Protein AF-A0A532CH84-F1 (afdb_monomer_lite)

Sequence (127 aa):
MTCVAPIQNKSIRFRARSFVAFTLTPEAPLGEWLQSLDHWTENSPGFFAGRPVVLDLTMLKPEVGEMRDLVSQLAERGIRIYAIEADGNVALDADLPPLLVGAKEATADALYVQPDPKAAAEAKTEE

Secondary structure (DSSP, 8-state):
---------------------EEE---SSHHHHHHHHHHHHHHSTTTTTT--EEEE-TTT---HHHHHHHHHHHHHTT--EEEEE-SS-----TTSPPB--SPPP--HHHH--PPPHHHHHHTTS--

Structure (mmCIF, N/CA/C/O backbone):
data_AF-A0A532CH84-F1
#
_entry.id   AF-A0A532CH84-F1
#
loop_
_atom_site.group_PDB
_atom_site.id
_atom_site.type_symbol
_atom_site.label_atom_id
_atom_site.label_alt_id
_atom_site.label_comp_id
_atom_site.label_asym_id
_atom_site.label_entity_id
_atom_site.label_seq_id
_atom_site.pdbx_PDB_ins_code
_atom_site.Cartn_x
_atom_site.Cartn_y
_atom_site.Cartn_z
_atom_site.occupancy
_atom_site.B_iso_or_equiv
_atom_site.auth_seq_id
_atom_site.auth_comp_id
_atom_site.auth_asym_id
_atom_site.auth_atom_id
_atom_site.pdbx_PDB_model_num
ATOM 1 N N . MET A 1 1 ? 5.296 -45.261 -41.483 1.00 45.56 1 MET A N 1
ATOM 2 C CA . MET A 1 1 ? 5.837 -43.893 -41.642 1.00 45.56 1 MET A CA 1
ATOM 3 C C . MET A 1 1 ? 5.431 -43.101 -40.411 1.00 45.56 1 MET A C 1
ATOM 5 O O . MET A 1 1 ? 4.266 -42.749 -40.301 1.00 45.56 1 MET A O 1
ATOM 9 N N . THR A 1 2 ? 6.338 -42.903 -39.456 1.00 43.62 2 THR A N 1
ATOM 10 C CA . THR A 1 2 ? 6.048 -42.147 -38.226 1.00 43.62 2 THR A CA 1
ATOM 11 C C . THR A 1 2 ? 6.685 -40.772 -38.360 1.00 43.62 2 THR A C 1
ATOM 13 O O . THR A 1 2 ? 7.906 -40.656 -38.361 1.00 43.62 2 THR A O 1
ATOM 16 N 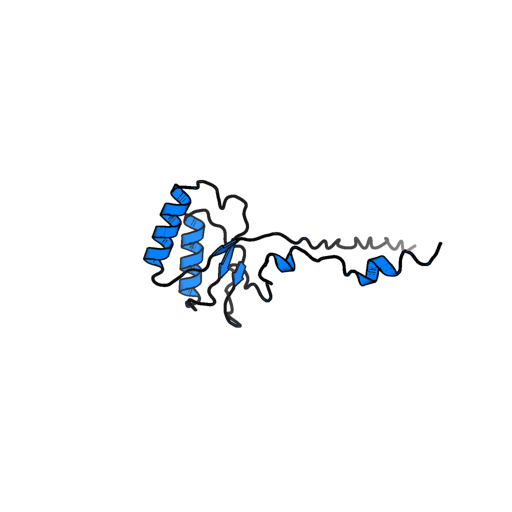N . CYS A 1 3 ? 5.859 -39.742 -38.541 1.00 50.09 3 CYS A N 1
ATOM 17 C CA . CYS A 1 3 ? 6.288 -38.348 -38.510 1.00 50.09 3 CYS A CA 1
ATOM 18 C C . CYS A 1 3 ? 6.386 -37.924 -37.040 1.00 50.09 3 CYS A C 1
ATOM 20 O O . CYS A 1 3 ? 5.367 -37.859 -36.354 1.00 50.09 3 CYS A O 1
ATOM 22 N N . VAL A 1 4 ? 7.601 -37.690 -36.542 1.00 58.31 4 VAL A N 1
ATOM 23 C CA . VAL A 1 4 ? 7.803 -37.073 -35.228 1.00 58.31 4 VAL A CA 1
ATOM 24 C C . VAL A 1 4 ? 7.751 -35.557 -35.425 1.00 58.31 4 VAL A C 1
ATOM 26 O O . VAL A 1 4 ? 8.556 -34.984 -36.158 1.00 58.31 4 VAL A O 1
ATOM 29 N N . ALA A 1 5 ? 6.748 -34.902 -34.844 1.00 66.06 5 ALA A N 1
ATOM 30 C CA . ALA A 1 5 ? 6.653 -33.448 -34.884 1.00 66.06 5 ALA A CA 1
ATOM 31 C C . ALA A 1 5 ? 7.764 -32.841 -34.004 1.00 66.06 5 ALA A C 1
ATOM 33 O O . ALA A 1 5 ? 7.996 -33.340 -32.898 1.00 66.06 5 ALA A O 1
ATOM 34 N N . PRO A 1 6 ? 8.459 -31.776 -34.444 1.00 62.81 6 PRO A N 1
ATOM 35 C CA . PRO A 1 6 ? 9.471 -31.135 -33.620 1.00 62.81 6 PRO A CA 1
ATOM 36 C C . PRO A 1 6 ? 8.802 -30.443 -32.429 1.00 62.81 6 PRO A C 1
ATOM 38 O O . PRO A 1 6 ? 8.000 -29.523 -32.590 1.00 62.81 6 PRO A O 1
ATOM 41 N N . ILE A 1 7 ? 9.159 -30.876 -31.222 1.00 66.56 7 ILE A N 1
ATOM 42 C CA . ILE A 1 7 ? 8.855 -30.188 -29.963 1.00 66.56 7 ILE A CA 1
ATOM 43 C C . ILE A 1 7 ? 9.515 -28.805 -30.006 1.00 66.56 7 ILE A C 1
ATOM 45 O O . ILE A 1 7 ? 10.718 -28.656 -29.801 1.00 66.56 7 ILE A O 1
ATOM 49 N N . GLN A 1 8 ? 8.724 -27.785 -30.332 1.00 66.44 8 GLN A N 1
ATOM 50 C CA . GLN A 1 8 ? 9.137 -26.385 -30.307 1.00 66.44 8 GLN A CA 1
ATOM 51 C C . GLN A 1 8 ? 9.348 -25.968 -28.847 1.00 66.44 8 GLN A C 1
ATOM 53 O O . GLN A 1 8 ? 8.423 -25.513 -28.175 1.00 66.44 8 GLN A O 1
ATOM 58 N N . ASN A 1 9 ? 10.568 -26.150 -28.343 1.00 63.94 9 ASN A N 1
ATOM 59 C CA . ASN A 1 9 ? 10.954 -25.711 -27.009 1.00 63.94 9 ASN A CA 1
ATOM 60 C C . ASN A 1 9 ? 11.083 -24.177 -27.008 1.00 63.94 9 ASN A C 1
ATOM 62 O O . ASN A 1 9 ? 12.154 -23.624 -27.259 1.00 63.94 9 ASN A O 1
ATOM 66 N N . LYS A 1 10 ? 9.963 -23.468 -26.820 1.00 72.06 10 LYS A N 1
ATOM 67 C CA . LYS A 1 10 ? 9.974 -22.015 -26.614 1.00 72.06 10 LYS A CA 1
ATOM 68 C C . LYS A 1 10 ? 10.673 -21.741 -25.284 1.00 72.06 10 LYS A C 1
ATOM 70 O O . LYS A 1 10 ? 10.076 -21.906 -24.225 1.00 72.06 10 LYS A O 1
ATOM 75 N N . SER A 1 11 ? 11.933 -21.320 -25.348 1.00 76.69 11 SER A N 1
ATOM 76 C CA . SER A 1 11 ? 12.677 -20.878 -24.174 1.00 76.69 11 SER A CA 1
ATOM 77 C C . SER A 1 11 ? 11.961 -19.695 -23.514 1.00 76.69 11 SER A C 1
ATOM 79 O O . SER A 1 11 ? 11.662 -18.680 -24.151 1.00 76.69 11 SER A O 1
ATOM 81 N N . ILE A 1 12 ? 11.648 -19.838 -22.226 1.00 81.94 12 ILE A N 1
ATOM 82 C CA . ILE A 1 12 ? 11.056 -18.768 -21.421 1.00 81.94 12 ILE A CA 1
ATOM 83 C C . ILE A 1 12 ? 12.126 -17.689 -21.240 1.00 81.94 12 ILE A C 1
ATOM 85 O O . ILE A 1 12 ? 13.220 -17.957 -20.744 1.00 81.94 12 ILE A O 1
ATOM 89 N N . ARG A 1 13 ? 11.829 -16.459 -21.668 1.00 83.69 13 ARG A N 1
ATOM 90 C CA . ARG A 1 13 ? 12.736 -15.323 -21.477 1.00 83.69 13 ARG A CA 1
ATOM 91 C C . ARG A 1 13 ? 12.509 -14.725 -20.097 1.00 83.69 13 ARG A C 1
ATOM 93 O O . ARG A 1 13 ? 11.525 -14.024 -19.887 1.00 83.69 13 ARG A O 1
ATOM 100 N N . PHE A 1 14 ? 13.452 -14.945 -19.195 1.00 82.38 14 PHE A N 1
ATOM 101 C CA . PHE A 1 14 ? 13.509 -14.235 -17.925 1.00 82.38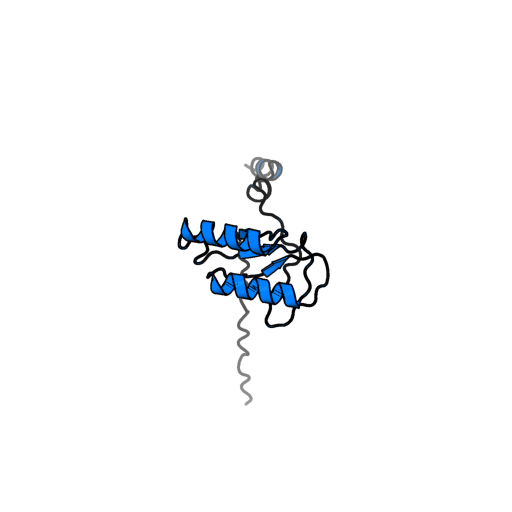 14 PHE A CA 1
ATOM 102 C C . PHE A 1 14 ? 14.273 -12.923 -18.112 1.00 82.38 14 PHE A C 1
ATOM 104 O O . PHE A 1 14 ? 15.381 -12.913 -18.647 1.00 82.38 14 PHE A O 1
ATOM 111 N N . ARG A 1 15 ? 13.676 -11.802 -17.702 1.00 84.62 15 ARG A N 1
ATOM 112 C CA . ARG A 1 15 ? 14.361 -10.507 -17.623 1.00 84.62 15 ARG A CA 1
ATOM 113 C C . ARG A 1 15 ? 14.171 -9.928 -16.234 1.00 84.62 15 ARG A C 1
ATOM 115 O O . ARG A 1 15 ? 13.053 -9.584 -15.865 1.00 84.62 15 ARG A O 1
ATOM 122 N N . ALA A 1 16 ? 15.265 -9.801 -15.497 1.00 80.88 16 ALA A N 1
ATOM 123 C CA . ALA A 1 16 ? 15.2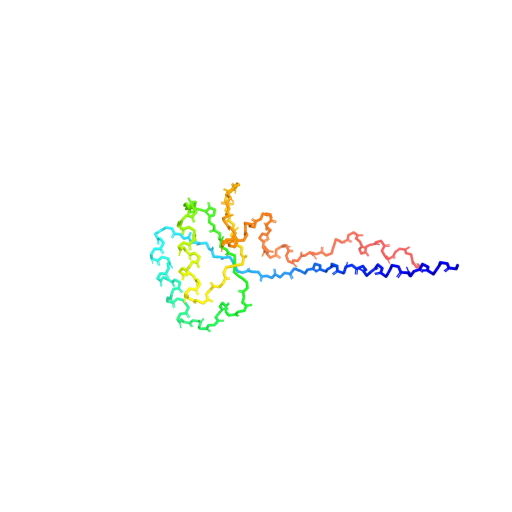76 -9.050 -14.253 1.00 80.88 16 ALA A CA 1
ATOM 124 C C . ALA A 1 16 ? 15.233 -7.544 -14.555 1.00 80.88 16 ALA A C 1
ATOM 126 O O . ALA A 1 16 ? 15.811 -7.082 -15.544 1.00 80.88 16 ALA A O 1
ATOM 127 N N . ARG A 1 17 ? 14.543 -6.776 -13.709 1.00 81.75 17 ARG A N 1
ATOM 128 C CA . ARG A 1 17 ? 14.582 -5.309 -13.706 1.00 81.75 17 ARG A CA 1
ATOM 129 C C . ARG A 1 17 ? 14.640 -4.834 -12.261 1.00 81.75 17 ARG A C 1
ATOM 131 O O . ARG A 1 17 ? 13.873 -5.326 -11.441 1.00 81.75 17 ARG A O 1
ATOM 138 N N . SER A 1 18 ? 15.508 -3.870 -11.986 1.00 81.12 18 SER A N 1
ATOM 139 C CA . SER A 1 18 ? 15.529 -3.158 -10.709 1.00 81.12 18 SER A CA 1
ATOM 140 C C . SER A 1 18 ? 14.621 -1.933 -10.801 1.00 81.12 18 SER A C 1
ATOM 142 O O . SER A 1 18 ? 14.577 -1.271 -11.840 1.00 81.12 18 SER A O 1
ATOM 144 N N . PHE A 1 19 ? 13.895 -1.633 -9.731 1.00 81.88 19 PHE A N 1
ATOM 145 C CA . PHE A 1 19 ? 13.073 -0.432 -9.605 1.00 81.88 19 PHE A CA 1
ATOM 146 C C . PHE A 1 19 ? 13.234 0.149 -8.200 1.00 81.88 19 PHE A C 1
ATOM 148 O O . PHE A 1 19 ? 13.639 -0.555 -7.279 1.00 81.88 19 PHE A O 1
ATOM 155 N N . VAL A 1 20 ? 12.933 1.436 -8.051 1.00 83.56 20 VAL A N 1
ATOM 156 C CA . VAL A 1 20 ? 12.955 2.120 -6.755 1.00 83.56 20 VAL A CA 1
ATOM 157 C C . VAL A 1 20 ? 11.562 2.037 -6.141 1.00 83.56 20 VAL A C 1
ATOM 159 O O . VAL A 1 20 ? 10.579 2.367 -6.809 1.00 83.56 20 VAL A O 1
ATOM 162 N N . ALA A 1 21 ? 11.491 1.601 -4.888 1.00 86.06 21 ALA A N 1
ATOM 163 C CA . ALA A 1 21 ? 10.275 1.574 -4.088 1.00 86.06 21 ALA A CA 1
ATOM 164 C C . ALA A 1 21 ? 10.390 2.542 -2.909 1.00 86.06 21 ALA A C 1
ATOM 166 O O . ALA A 1 21 ? 11.493 2.875 -2.478 1.00 86.06 21 ALA A O 1
ATOM 167 N N . PHE A 1 22 ? 9.245 3.001 -2.416 1.00 88.62 22 PHE A N 1
ATOM 168 C CA . PHE A 1 22 ? 9.164 3.771 -1.178 1.00 88.62 22 PHE A CA 1
ATOM 169 C C . PHE A 1 22 ? 8.948 2.816 -0.018 1.00 88.62 22 PHE A C 1
ATOM 171 O O . PHE A 1 22 ? 8.109 1.931 -0.135 1.00 88.62 22 PHE A O 1
ATOM 178 N N . THR A 1 23 ? 9.645 3.019 1.091 1.00 90.19 23 THR A N 1
ATOM 179 C CA . THR A 1 23 ? 9.415 2.249 2.314 1.00 90.19 23 THR A CA 1
ATOM 180 C C . THR A 1 23 ? 8.605 3.094 3.291 1.00 90.19 23 THR A C 1
ATOM 182 O O . THR A 1 23 ? 8.957 4.244 3.556 1.00 90.19 23 THR A O 1
ATOM 185 N N . LEU A 1 24 ? 7.496 2.549 3.786 1.00 90.56 24 LEU A N 1
ATOM 186 C CA . LEU A 1 24 ? 6.728 3.114 4.890 1.00 90.56 24 LEU A CA 1
ATOM 187 C C . LEU A 1 24 ? 7.099 2.372 6.167 1.00 90.56 24 LEU A C 1
ATOM 189 O O . LEU A 1 24 ? 6.888 1.165 6.248 1.00 90.56 24 LEU A O 1
ATOM 193 N N . THR A 1 25 ? 7.586 3.109 7.158 1.00 91.12 25 THR A N 1
ATOM 194 C CA . THR A 1 25 ? 7.898 2.589 8.491 1.00 91.12 25 THR A CA 1
ATOM 195 C C . THR A 1 25 ? 6.842 3.110 9.469 1.00 91.12 25 THR A C 1
ATOM 197 O O . THR A 1 25 ? 6.948 4.250 9.925 1.00 91.12 25 THR A O 1
ATOM 200 N N . PRO A 1 26 ? 5.758 2.357 9.725 1.00 89.25 26 PRO A N 1
ATOM 201 C CA . PRO A 1 26 ? 4.782 2.694 10.751 1.00 89.25 26 PRO A CA 1
ATOM 202 C C . PRO A 1 26 ? 5.397 2.715 12.149 1.00 89.25 26 PRO A C 1
ATOM 204 O O . PRO A 1 26 ? 6.131 1.809 12.543 1.00 89.25 26 PRO A O 1
ATOM 207 N N . GLU A 1 27 ? 5.013 3.724 12.926 1.00 88.31 27 GLU A N 1
ATOM 208 C CA . GLU A 1 27 ? 5.435 3.899 14.313 1.00 88.31 27 GLU A CA 1
ATOM 209 C C . GLU A 1 27 ? 4.231 3.840 15.260 1.00 88.31 27 GLU A C 1
ATOM 211 O O . GLU A 1 27 ? 3.104 4.200 14.906 1.00 88.31 27 GLU A O 1
ATOM 216 N N . ALA A 1 28 ? 4.466 3.378 16.489 1.00 84.94 28 ALA A N 1
ATOM 217 C CA . ALA A 1 28 ? 3.461 3.446 17.541 1.00 84.94 28 ALA A CA 1
ATOM 218 C C . ALA A 1 28 ? 3.400 4.875 18.119 1.00 84.94 28 ALA A C 1
ATOM 220 O O . ALA A 1 28 ? 4.452 5.445 18.412 1.00 84.94 28 ALA A O 1
ATOM 221 N N . PRO A 1 29 ? 2.203 5.434 18.379 1.00 89.88 29 PRO A N 1
ATOM 222 C CA . PRO A 1 29 ? 0.877 4.842 18.185 1.00 89.88 29 PRO A CA 1
ATOM 223 C C . PRO A 1 29 ? 0.375 4.925 16.728 1.00 89.88 29 PRO A C 1
ATOM 225 O O . PRO A 1 29 ? 0.297 6.006 16.146 1.00 89.88 29 PRO A O 1
ATOM 228 N N . LEU A 1 30 ? -0.073 3.786 16.177 1.00 86.75 30 LEU A N 1
ATOM 229 C CA . LEU A 1 30 ? -0.500 3.658 14.773 1.00 86.75 30 LEU A CA 1
ATOM 230 C C . LEU A 1 30 ? -1.604 4.641 14.358 1.00 86.75 30 LEU A C 1
ATOM 232 O O . LEU A 1 30 ? -1.616 5.093 13.219 1.00 86.75 30 LEU A O 1
ATOM 236 N N . GLY A 1 31 ? -2.531 4.975 15.261 1.00 88.19 31 GLY A N 1
ATOM 237 C CA . GLY A 1 31 ? -3.629 5.898 14.957 1.00 88.19 31 GLY A CA 1
ATOM 238 C C . GLY A 1 31 ? -3.146 7.309 14.607 1.00 88.19 31 GLY A C 1
ATOM 239 O O . GLY A 1 31 ? -3.587 7.879 13.611 1.00 88.19 31 GLY A O 1
ATOM 240 N N . GLU A 1 32 ? -2.195 7.841 15.377 1.00 91.38 32 GLU A N 1
ATOM 241 C CA . GLU A 1 32 ? -1.594 9.162 15.132 1.00 91.38 32 GLU A CA 1
ATOM 242 C C . GLU A 1 32 ? -0.735 9.149 13.861 1.00 91.38 32 GLU A C 1
ATOM 244 O O . GLU A 1 32 ? -0.743 10.096 13.068 1.00 91.38 32 GLU A O 1
ATOM 249 N N . TRP A 1 33 ? -0.020 8.042 13.635 1.00 92.25 33 TRP A N 1
ATOM 250 C CA . TRP A 1 33 ? 0.786 7.854 12.434 1.00 92.25 33 TRP A CA 1
ATOM 251 C C . TRP A 1 33 ? -0.084 7.818 11.170 1.00 92.25 33 TRP A C 1
ATOM 253 O O . TRP A 1 33 ? 0.194 8.538 10.210 1.00 92.25 33 TRP A O 1
ATOM 263 N N . LEU A 1 34 ? -1.183 7.055 11.186 1.00 89.94 34 LEU A N 1
ATOM 264 C CA . LEU A 1 34 ? -2.140 7.002 10.078 1.00 89.94 34 LEU A CA 1
ATOM 265 C C . LEU A 1 34 ? -2.775 8.371 9.825 1.00 89.94 34 LEU A C 1
ATOM 267 O O . LEU A 1 34 ? -2.859 8.794 8.677 1.00 89.94 34 LEU A O 1
ATOM 271 N N . GLN A 1 35 ? -3.147 9.102 10.878 1.00 91.31 35 GLN A N 1
ATOM 272 C CA . GLN A 1 35 ? -3.697 10.448 10.729 1.00 91.31 35 GLN A CA 1
ATOM 273 C C . GLN A 1 35 ? -2.688 11.420 10.098 1.00 91.31 35 GLN A C 1
ATOM 275 O O . GLN A 1 35 ? -3.059 12.238 9.255 1.00 91.31 35 GLN A O 1
ATOM 280 N N . SER A 1 36 ? -1.409 11.325 10.465 1.00 90.38 36 SER A N 1
ATOM 281 C CA . SER A 1 36 ? -0.343 12.110 9.832 1.00 90.38 36 SER A CA 1
ATOM 282 C C . SER A 1 36 ? -0.172 11.745 8.353 1.00 90.38 36 SER A C 1
ATOM 284 O O . SER A 1 36 ? -0.007 12.630 7.510 1.00 90.38 36 SER A O 1
ATOM 286 N N . LEU A 1 37 ? -0.266 10.453 8.020 1.00 89.19 37 LEU A N 1
ATOM 287 C CA . LEU A 1 37 ? -0.220 9.957 6.643 1.00 89.19 37 LEU A CA 1
ATOM 288 C C . LEU A 1 37 ? -1.409 10.462 5.809 1.00 89.19 37 LEU A C 1
ATOM 290 O O . LEU A 1 37 ? -1.229 10.825 4.643 1.00 89.19 37 LEU A O 1
ATOM 294 N N . ASP A 1 38 ? -2.602 10.527 6.402 1.00 88.56 38 ASP A N 1
ATOM 295 C CA . ASP A 1 38 ? -3.810 11.069 5.774 1.00 88.56 38 ASP A CA 1
ATOM 296 C C . ASP A 1 38 ? -3.629 12.554 5.426 1.00 88.56 38 ASP A C 1
ATOM 298 O O . ASP A 1 38 ? -3.732 12.924 4.255 1.00 88.56 38 ASP A O 1
ATOM 302 N N . HIS A 1 39 ? -3.221 13.383 6.394 1.00 89.94 39 HIS A N 1
ATOM 303 C CA . HIS A 1 39 ? -2.926 14.803 6.155 1.00 89.94 39 HIS A CA 1
ATOM 304 C C . HIS A 1 39 ? -1.859 14.996 5.072 1.00 89.94 39 HIS A C 1
ATOM 306 O O . HIS A 1 39 ? -1.921 15.919 4.258 1.00 89.94 39 HIS A O 1
ATOM 312 N N . TRP A 1 40 ? -0.842 14.138 5.045 1.00 88.31 40 TRP A N 1
ATOM 313 C CA . TRP A 1 40 ? 0.196 14.212 4.027 1.00 88.31 40 TRP A CA 1
ATOM 314 C C . TRP A 1 40 ? -0.339 13.882 2.628 1.00 88.31 40 TRP A C 1
ATOM 316 O O . TRP A 1 40 ? -0.028 14.576 1.656 1.00 88.31 40 TRP A O 1
ATOM 326 N N . THR A 1 41 ? -1.192 12.863 2.533 1.00 85.38 41 THR A N 1
ATOM 327 C CA . THR A 1 41 ? -1.819 12.431 1.278 1.00 85.38 41 THR A CA 1
ATOM 328 C C . THR A 1 41 ? -2.787 13.488 0.741 1.00 85.38 41 THR A C 1
ATOM 330 O O . THR A 1 41 ? -2.815 13.725 -0.467 1.00 85.38 41 THR A O 1
ATOM 333 N N . GLU A 1 42 ? -3.512 14.187 1.618 1.00 86.25 42 GLU A N 1
ATOM 334 C CA . GLU A 1 42 ? -4.360 15.334 1.260 1.00 86.25 42 GLU A CA 1
ATOM 335 C C . GLU A 1 42 ? -3.557 16.482 0.634 1.00 86.25 42 GLU A C 1
ATOM 337 O O . GLU A 1 42 ? -3.989 17.091 -0.346 1.00 86.25 42 GLU A O 1
ATOM 342 N N . ASN A 1 43 ? -2.361 16.751 1.163 1.00 86.00 43 ASN A N 1
ATOM 343 C CA . ASN A 1 43 ? -1.479 17.799 0.650 1.00 86.00 43 ASN A CA 1
ATOM 344 C C . ASN A 1 43 ? -0.782 17.413 -0.666 1.00 86.00 43 ASN A C 1
ATOM 346 O O . ASN A 1 43 ? -0.352 18.289 -1.416 1.00 86.00 43 ASN A O 1
ATOM 350 N N . SER A 1 44 ? -0.641 16.115 -0.947 1.00 83.88 44 SER A N 1
ATOM 351 C CA . SER A 1 44 ? 0.061 15.586 -2.124 1.00 83.88 44 SER A CA 1
ATOM 352 C C . SER A 1 44 ? -0.778 14.535 -2.858 1.00 83.88 44 SER A C 1
ATOM 354 O O . SER A 1 44 ? -0.410 13.352 -2.899 1.00 83.88 44 SER A O 1
ATOM 356 N N . PRO A 1 45 ? -1.899 14.946 -3.482 1.00 79.62 45 PRO A N 1
ATOM 357 C CA . PRO A 1 45 ? -2.784 14.020 -4.169 1.00 79.62 45 PRO A CA 1
ATOM 358 C C . PRO A 1 45 ? -2.031 13.286 -5.282 1.00 79.62 45 PRO A C 1
ATOM 360 O O . PRO A 1 45 ? -1.410 13.888 -6.159 1.00 79.62 45 PRO A O 1
ATOM 363 N N . GLY A 1 46 ? -2.089 11.955 -5.244 1.00 81.31 46 GLY A N 1
ATOM 364 C CA . GLY A 1 46 ? -1.479 11.101 -6.259 1.00 81.31 46 GLY A CA 1
ATOM 365 C C . GLY A 1 46 ? 0.015 10.832 -6.080 1.00 81.31 46 GLY A C 1
ATOM 366 O O . GLY A 1 46 ? 0.604 10.223 -6.971 1.00 81.31 46 GLY A O 1
ATOM 367 N N . PHE A 1 47 ? 0.638 11.201 -4.953 1.00 84.00 47 PHE A N 1
ATOM 368 C CA . PHE A 1 47 ? 2.045 10.857 -4.716 1.00 84.00 47 PHE A CA 1
ATOM 369 C C . PHE A 1 47 ? 2.302 9.353 -4.869 1.00 84.00 47 PHE A C 1
ATOM 371 O O . PHE A 1 47 ? 3.199 8.953 -5.608 1.00 84.00 47 PHE A O 1
ATOM 378 N N . PHE A 1 48 ? 1.480 8.519 -4.227 1.00 83.62 48 PHE A N 1
ATOM 379 C CA . PHE A 1 48 ? 1.597 7.059 -4.271 1.00 83.62 48 PHE A CA 1
ATOM 380 C C . PHE A 1 48 ? 1.008 6.428 -5.542 1.00 83.62 48 PHE A C 1
ATOM 382 O O . PHE A 1 48 ? 1.123 5.218 -5.746 1.00 83.62 48 PHE A O 1
ATOM 389 N N . ALA A 1 49 ? 0.396 7.218 -6.430 1.00 83.00 49 ALA A N 1
ATOM 390 C CA . ALA A 1 49 ? -0.224 6.688 -7.636 1.00 83.00 49 ALA A CA 1
ATOM 391 C C . ALA A 1 49 ? 0.845 6.100 -8.572 1.00 83.00 49 ALA A C 1
ATOM 393 O O . ALA A 1 49 ? 1.709 6.802 -9.095 1.00 83.00 49 ALA A O 1
ATOM 394 N N . GLY A 1 50 ? 0.789 4.781 -8.777 1.00 80.56 50 GLY A N 1
ATOM 395 C CA . GLY A 1 50 ? 1.725 4.060 -9.644 1.00 80.56 50 GLY A CA 1
ATOM 396 C C . GLY A 1 50 ? 3.127 3.868 -9.059 1.00 80.56 50 GLY A C 1
ATOM 397 O O . GLY A 1 50 ? 4.010 3.395 -9.774 1.00 80.56 50 GLY A O 1
ATOM 398 N N . ARG A 1 51 ? 3.345 4.203 -7.780 1.00 86.25 51 ARG A N 1
ATOM 399 C CA . ARG A 1 51 ? 4.622 3.981 -7.095 1.00 86.25 51 ARG A CA 1
ATOM 400 C C . ARG A 1 51 ? 4.555 2.708 -6.252 1.00 86.25 51 ARG A C 1
ATOM 402 O O . ARG A 1 51 ? 3.594 2.544 -5.504 1.00 86.25 51 ARG A O 1
ATOM 409 N N . PRO A 1 52 ? 5.540 1.802 -6.355 1.00 87.06 52 PRO A N 1
ATOM 410 C CA . PRO A 1 52 ? 5.589 0.645 -5.480 1.00 87.06 52 PRO A CA 1
ATOM 411 C C . PRO A 1 52 ? 5.976 1.084 -4.068 1.00 87.06 52 PRO A C 1
ATOM 413 O O . PRO A 1 52 ? 6.937 1.838 -3.886 1.00 87.06 52 PRO A O 1
ATOM 416 N N . VAL A 1 53 ? 5.213 0.608 -3.087 1.00 90.75 53 VAL A N 1
ATOM 417 C CA . VAL A 1 53 ? 5.434 0.875 -1.666 1.00 90.75 53 VAL A CA 1
ATOM 418 C C . VAL A 1 53 ? 5.709 -0.441 -0.946 1.00 90.75 53 VAL A C 1
ATOM 420 O O . VAL A 1 53 ? 5.003 -1.428 -1.159 1.00 90.75 53 VAL A O 1
ATOM 423 N N . VAL A 1 54 ? 6.745 -0.452 -0.122 1.00 91.25 54 VAL A N 1
ATOM 424 C CA . VAL A 1 54 ? 7.127 -1.531 0.786 1.00 91.25 54 VAL A CA 1
ATOM 425 C C . VAL A 1 54 ? 6.766 -1.095 2.201 1.00 91.25 54 VAL A C 1
ATOM 427 O O . VAL A 1 54 ? 6.915 0.075 2.547 1.00 91.25 54 VAL A O 1
ATOM 430 N N . LEU A 1 55 ? 6.239 -2.013 3.000 1.00 91.00 55 LEU A N 1
ATOM 431 C CA . LEU A 1 55 ? 5.848 -1.748 4.380 1.00 91.00 55 LEU A CA 1
ATOM 432 C C . LEU A 1 55 ? 6.867 -2.379 5.329 1.00 91.00 55 LEU A C 1
ATOM 434 O O . LEU A 1 55 ? 6.951 -3.600 5.380 1.00 91.00 55 LEU A O 1
ATOM 438 N N . ASP A 1 56 ? 7.608 -1.565 6.075 1.00 90.19 56 ASP A N 1
ATOM 439 C CA . ASP A 1 56 ? 8.605 -2.020 7.045 1.00 90.19 56 ASP A CA 1
ATOM 440 C C . ASP A 1 56 ? 8.010 -2.130 8.454 1.00 90.19 56 ASP A C 1
ATOM 442 O O . ASP A 1 56 ? 7.680 -1.142 9.101 1.00 90.19 56 ASP A O 1
ATOM 446 N N . LEU A 1 57 ? 7.868 -3.360 8.937 1.00 87.56 57 LEU A N 1
ATOM 447 C CA . LEU A 1 57 ? 7.292 -3.708 10.239 1.00 87.56 57 LEU A CA 1
ATOM 448 C C . LEU A 1 57 ? 8.343 -4.195 11.241 1.00 87.56 57 LEU A C 1
ATOM 450 O O . LEU A 1 57 ? 7.997 -4.664 12.328 1.00 87.56 57 LEU A O 1
ATOM 454 N N . THR A 1 58 ? 9.623 -4.064 10.896 1.00 84.69 58 THR A N 1
ATOM 455 C CA . THR A 1 58 ? 10.772 -4.489 11.704 1.00 84.69 58 THR A CA 1
ATOM 456 C C . THR A 1 58 ? 10.760 -3.848 13.099 1.00 84.69 58 THR A C 1
ATOM 458 O O . THR A 1 58 ? 11.044 -4.512 14.096 1.00 84.69 58 THR A O 1
ATOM 461 N N . MET A 1 59 ? 10.354 -2.576 13.206 1.00 82.44 59 MET A N 1
ATOM 462 C CA . MET A 1 59 ? 10.302 -1.856 14.486 1.00 82.44 59 MET A CA 1
ATOM 463 C C . MET A 1 59 ? 9.064 -2.193 15.333 1.00 82.44 59 MET A C 1
ATOM 465 O O . MET A 1 59 ? 9.171 -2.312 16.553 1.00 82.44 59 MET A O 1
ATOM 469 N N . LEU A 1 60 ? 7.896 -2.341 14.702 1.00 81.69 60 LEU A N 1
ATOM 470 C CA . LEU A 1 60 ? 6.609 -2.450 15.396 1.00 81.69 60 LEU A CA 1
ATOM 471 C C . LEU A 1 60 ? 6.276 -3.895 15.817 1.00 81.69 60 LEU A C 1
ATOM 473 O O . LEU A 1 60 ? 5.604 -4.092 16.824 1.00 81.69 60 LEU A O 1
ATOM 477 N N . LYS A 1 61 ? 6.749 -4.898 15.062 1.00 82.88 61 LYS A N 1
ATOM 478 C CA . LYS A 1 61 ? 6.485 -6.338 15.285 1.00 82.88 61 LYS A CA 1
ATOM 479 C C . LYS A 1 61 ? 5.014 -6.668 15.625 1.00 82.88 61 LYS A C 1
ATOM 481 O O . LYS A 1 61 ? 4.769 -7.355 16.617 1.00 82.88 61 LYS A O 1
ATOM 486 N N . PRO A 1 62 ? 4.044 -6.185 14.825 1.00 82.38 62 PRO A N 1
ATOM 487 C CA . PRO A 1 62 ? 2.628 -6.474 15.036 1.00 82.38 62 PRO A CA 1
ATOM 488 C C . PRO A 1 62 ? 2.317 -7.957 14.786 1.00 82.38 62 PRO A C 1
ATOM 490 O O . PRO A 1 62 ? 3.088 -8.658 14.127 1.00 82.38 62 PRO A O 1
ATOM 493 N N . GLU A 1 63 ? 1.171 -8.442 15.260 1.00 84.75 63 GLU A N 1
ATOM 494 C CA . GLU A 1 63 ? 0.691 -9.779 14.886 1.00 84.75 63 GLU A CA 1
ATOM 495 C C . GLU A 1 63 ? 0.114 -9.796 13.459 1.00 84.75 63 GLU A C 1
ATOM 497 O O . GLU A 1 63 ? -0.295 -8.770 12.920 1.00 84.75 63 GLU A O 1
ATOM 502 N N . VAL A 1 64 ? 0.018 -10.977 12.834 1.00 82.38 64 VAL A N 1
ATOM 503 C CA . VAL A 1 64 ? -0.462 -11.134 11.440 1.00 82.38 64 VAL A CA 1
ATOM 504 C C . VAL A 1 64 ? -1.837 -10.484 11.208 1.00 82.38 64 VAL A C 1
ATOM 506 O O . VAL A 1 64 ? -2.080 -9.904 10.149 1.00 82.38 64 VAL A O 1
ATOM 509 N N . GLY A 1 65 ? -2.727 -10.528 12.208 1.00 84.56 65 GLY A N 1
ATOM 510 C CA . GLY A 1 65 ? -4.026 -9.852 12.148 1.00 84.56 65 GLY A CA 1
ATOM 511 C C . GLY A 1 65 ? -3.886 -8.335 12.013 1.00 84.56 65 GLY A C 1
ATOM 512 O O . GLY A 1 65 ? -4.450 -7.747 11.096 1.00 84.56 65 GLY A O 1
ATOM 513 N N . GLU A 1 66 ? -3.061 -7.720 12.858 1.00 85.81 66 GLU A N 1
ATOM 514 C CA . GLU A 1 66 ? -2.782 -6.282 12.822 1.00 85.81 66 GLU A CA 1
ATOM 515 C C . GLU A 1 66 ? -2.080 -5.864 11.523 1.00 85.81 66 GLU A C 1
ATOM 517 O O . GLU A 1 66 ? -2.381 -4.805 10.976 1.00 85.81 66 GLU A O 1
ATOM 522 N N . MET A 1 67 ? -1.194 -6.710 10.977 1.00 86.94 67 MET A N 1
ATOM 523 C CA . MET A 1 67 ? -0.577 -6.475 9.664 1.00 86.94 67 MET A CA 1
ATOM 524 C C . MET A 1 67 ? -1.629 -6.380 8.560 1.00 86.94 67 MET A C 1
ATOM 526 O O . MET A 1 67 ? -1.595 -5.463 7.740 1.00 86.94 67 MET A O 1
ATOM 530 N N . ARG A 1 68 ? -2.582 -7.317 8.539 1.00 87.69 68 ARG A N 1
ATOM 531 C CA . ARG A 1 68 ? -3.669 -7.342 7.555 1.00 87.69 68 ARG A CA 1
ATOM 532 C C . ARG A 1 68 ? -4.574 -6.124 7.689 1.00 87.69 68 ARG A C 1
ATOM 534 O O . ARG A 1 68 ? -4.926 -5.515 6.677 1.00 87.69 68 ARG A O 1
ATOM 541 N N . ASP A 1 69 ? -4.933 -5.756 8.913 1.00 89.25 69 ASP A N 1
ATOM 542 C CA . ASP A 1 69 ? -5.715 -4.552 9.183 1.00 89.25 69 ASP A CA 1
ATOM 543 C C . ASP A 1 69 ? -4.965 -3.285 8.737 1.00 89.25 69 ASP A C 1
ATOM 545 O O . ASP A 1 69 ? -5.564 -2.391 8.139 1.00 89.25 69 ASP A O 1
ATOM 549 N N . LEU A 1 70 ? -3.645 -3.212 8.933 1.00 89.00 70 LEU A N 1
ATOM 550 C CA . LEU A 1 70 ? -2.830 -2.088 8.467 1.00 89.00 70 LEU A CA 1
ATOM 551 C C . LEU A 1 70 ? -2.755 -2.020 6.935 1.00 89.00 70 LEU A C 1
ATOM 553 O O . LEU A 1 70 ? -2.960 -0.958 6.352 1.00 89.00 70 LEU A O 1
ATOM 557 N N . VAL A 1 71 ? -2.513 -3.150 6.264 1.00 89.81 71 VAL A N 1
ATOM 558 C CA . VAL A 1 71 ? -2.501 -3.227 4.793 1.00 89.81 71 VAL A CA 1
ATOM 559 C C . VAL A 1 71 ? -3.857 -2.823 4.214 1.00 89.81 71 VAL A C 1
ATOM 561 O O . VAL A 1 71 ? -3.904 -2.087 3.228 1.00 89.81 71 VAL A O 1
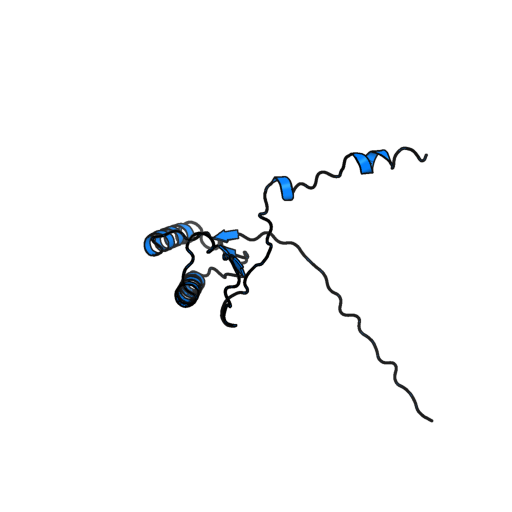ATOM 564 N N . SER A 1 72 ? -4.954 -3.248 4.844 1.00 90.25 72 SER A N 1
ATOM 565 C CA . SER A 1 72 ? -6.314 -2.895 4.422 1.00 90.25 72 SER A CA 1
ATOM 566 C C . SER A 1 72 ? -6.563 -1.390 4.550 1.00 90.25 72 SER A C 1
ATOM 568 O O . SER A 1 72 ? -6.983 -0.752 3.587 1.00 90.25 72 SER A O 1
ATOM 570 N N . GLN A 1 73 ? -6.193 -0.798 5.689 1.00 90.88 73 GLN A N 1
ATOM 571 C CA . GLN A 1 73 ? -6.295 0.645 5.923 1.00 90.88 73 GLN A CA 1
ATOM 572 C C . GLN A 1 73 ? -5.464 1.467 4.924 1.00 90.88 73 GLN A C 1
ATOM 574 O O . GLN A 1 73 ? -5.898 2.533 4.479 1.00 90.88 73 GLN A O 1
ATOM 579 N N . LEU A 1 74 ? -4.275 0.992 4.545 1.00 89.81 74 LEU A N 1
ATOM 580 C CA . LEU A 1 74 ? -3.440 1.639 3.527 1.00 89.81 74 LEU A CA 1
ATOM 581 C C . LEU A 1 74 ? -4.062 1.517 2.126 1.00 89.81 74 LEU A C 1
ATOM 583 O O . LEU A 1 74 ? -4.063 2.486 1.362 1.00 89.81 74 LEU A O 1
ATOM 587 N N . ALA A 1 75 ? -4.658 0.367 1.803 1.00 88.44 75 ALA A N 1
ATOM 588 C CA . ALA A 1 75 ? -5.336 0.149 0.529 1.00 88.44 75 ALA A CA 1
ATOM 589 C C . ALA A 1 75 ? -6.560 1.066 0.346 1.00 88.44 75 ALA A C 1
ATOM 591 O O . ALA A 1 75 ? -6.751 1.604 -0.747 1.00 88.44 75 ALA A O 1
ATOM 592 N N . GLU A 1 76 ? -7.343 1.303 1.404 1.00 88.56 76 GLU A N 1
ATOM 593 C CA . GLU A 1 76 ? -8.475 2.248 1.398 1.00 88.56 76 GLU A CA 1
ATOM 594 C C . GLU A 1 76 ? -8.040 3.687 1.083 1.00 88.56 76 GLU A C 1
ATOM 596 O O . GLU A 1 76 ? -8.774 4.439 0.444 1.00 88.56 76 GLU A O 1
ATOM 601 N N . ARG A 1 77 ? -6.806 4.048 1.451 1.00 86.81 77 ARG A N 1
ATOM 602 C CA . ARG A 1 77 ? -6.177 5.350 1.164 1.00 86.81 77 ARG A CA 1
ATOM 603 C C . ARG A 1 77 ? -5.543 5.421 -0.229 1.00 86.81 77 ARG A C 1
ATOM 605 O O . ARG A 1 77 ? -4.904 6.409 -0.583 1.00 86.81 77 ARG A O 1
ATOM 612 N N . GLY A 1 78 ? -5.695 4.370 -1.036 1.00 85.50 78 GLY A N 1
ATOM 613 C CA . GLY A 1 78 ? -5.108 4.270 -2.372 1.00 85.50 78 GLY A CA 1
ATOM 614 C C . GLY A 1 78 ? -3.615 3.925 -2.380 1.00 85.50 78 GLY A C 1
ATOM 615 O O . GLY A 1 78 ? -2.978 4.019 -3.433 1.00 85.50 78 GLY A O 1
ATOM 616 N N . ILE A 1 79 ? -3.051 3.502 -1.245 1.00 88.94 79 ILE A N 1
ATOM 617 C CA . ILE A 1 79 ? -1.648 3.101 -1.113 1.00 88.94 79 ILE A CA 1
ATOM 618 C C . ILE A 1 79 ? -1.563 1.583 -1.282 1.00 88.94 79 ILE A C 1
ATOM 620 O O . ILE A 1 79 ? -2.043 0.816 -0.452 1.00 88.94 79 ILE A O 1
ATOM 624 N N . ARG A 1 80 ? -0.950 1.125 -2.378 1.00 88.12 80 ARG A N 1
ATOM 625 C CA . ARG A 1 80 ? -0.772 -0.310 -2.643 1.00 88.12 80 ARG A CA 1
ATOM 626 C C . ARG A 1 80 ? 0.574 -0.797 -2.131 1.00 88.12 80 ARG A C 1
ATOM 628 O O . ARG A 1 80 ? 1.615 -0.418 -2.668 1.00 88.12 80 ARG A O 1
ATOM 635 N N . ILE A 1 81 ? 0.524 -1.689 -1.150 1.00 90.44 81 ILE A N 1
ATOM 636 C CA . ILE A 1 81 ? 1.701 -2.361 -0.605 1.00 90.44 81 ILE A CA 1
ATOM 637 C C . ILE A 1 81 ? 2.071 -3.537 -1.505 1.00 90.44 81 ILE A C 1
ATOM 639 O O . ILE A 1 81 ? 1.253 -4.413 -1.773 1.00 90.44 81 ILE A O 1
ATOM 643 N N . TYR A 1 82 ? 3.303 -3.529 -2.005 1.00 89.00 82 TYR A N 1
ATOM 644 C CA . TYR A 1 82 ? 3.834 -4.572 -2.884 1.00 89.00 82 TYR A CA 1
ATOM 645 C C . TYR A 1 82 ? 4.510 -5.694 -2.110 1.00 89.00 82 TYR A C 1
ATOM 647 O O . TYR A 1 82 ? 4.491 -6.839 -2.556 1.00 89.00 82 TYR A O 1
ATOM 655 N N . ALA A 1 83 ? 5.133 -5.358 -0.987 1.00 88.88 83 ALA A N 1
ATOM 656 C CA . ALA A 1 83 ? 5.830 -6.310 -0.149 1.00 88.88 83 ALA A CA 1
ATOM 657 C C . ALA A 1 83 ? 5.936 -5.780 1.282 1.00 88.88 83 ALA A C 1
ATOM 659 O O . ALA A 1 83 ? 5.827 -4.572 1.511 1.00 88.88 83 ALA A O 1
ATOM 660 N N . ILE A 1 84 ? 6.146 -6.694 2.220 1.00 89.25 84 ILE A N 1
ATOM 661 C CA . ILE A 1 84 ? 6.294 -6.392 3.643 1.00 89.25 84 ILE A CA 1
ATOM 662 C C . ILE A 1 84 ? 7.706 -6.777 4.071 1.00 89.25 84 ILE A C 1
ATOM 664 O O . ILE A 1 84 ? 8.160 -7.873 3.765 1.00 89.25 84 ILE A O 1
ATOM 668 N N . GLU A 1 85 ? 8.392 -5.903 4.788 1.00 87.81 85 GLU A N 1
ATOM 669 C CA . GLU A 1 85 ? 9.641 -6.203 5.482 1.00 87.81 85 GLU A CA 1
ATOM 670 C C . GLU A 1 85 ? 9.322 -6.443 6.960 1.00 87.81 85 GLU A C 1
ATOM 672 O O . GLU A 1 85 ? 8.621 -5.653 7.588 1.00 87.81 85 GLU A O 1
ATOM 677 N N . ALA A 1 86 ? 9.770 -7.565 7.518 1.00 83.56 86 ALA A N 1
ATOM 678 C CA . ALA A 1 86 ? 9.596 -7.884 8.932 1.00 83.56 86 ALA A CA 1
ATOM 679 C C . ALA A 1 86 ? 10.743 -8.776 9.424 1.00 83.56 86 ALA A C 1
ATOM 681 O O . ALA A 1 86 ? 11.333 -9.539 8.653 1.00 83.56 86 ALA A O 1
ATOM 682 N N . ASP A 1 87 ? 11.035 -8.706 10.724 1.00 72.38 87 ASP A N 1
ATOM 683 C CA . ASP A 1 87 ? 12.043 -9.549 11.365 1.00 72.38 87 ASP A CA 1
ATOM 684 C C . ASP A 1 87 ? 11.581 -11.015 11.431 1.00 72.38 87 ASP A C 1
ATOM 686 O O . ASP A 1 87 ? 10.720 -11.388 12.231 1.00 72.38 87 ASP A O 1
ATOM 690 N N . GLY A 1 88 ? 12.229 -11.878 10.648 1.00 61.53 88 GLY A N 1
ATOM 691 C CA . GLY A 1 88 ? 12.122 -13.329 10.790 1.00 61.53 88 GLY A CA 1
ATOM 692 C C . GLY A 1 88 ? 10.982 -13.985 10.007 1.00 61.53 88 GLY A C 1
ATOM 693 O O . GLY A 1 88 ? 10.262 -13.363 9.236 1.00 61.53 88 GLY A O 1
ATOM 694 N N . ASN A 1 89 ? 10.880 -15.307 10.170 1.00 57.25 89 ASN A N 1
ATOM 695 C CA . ASN A 1 89 ? 10.046 -16.227 9.391 1.00 57.25 89 ASN A CA 1
ATOM 696 C C . ASN A 1 89 ? 8.545 -16.100 9.730 1.00 57.25 89 ASN A C 1
ATOM 698 O O . ASN A 1 89 ? 7.916 -17.066 10.168 1.00 57.25 89 ASN A O 1
ATOM 702 N N . VAL A 1 90 ? 7.982 -14.901 9.569 1.00 65.75 90 VAL A N 1
ATOM 703 C CA . VAL A 1 90 ? 6.541 -14.655 9.640 1.00 65.75 90 VAL A CA 1
ATOM 704 C C . VAL A 1 90 ? 5.902 -15.313 8.423 1.00 65.75 90 VAL A C 1
ATOM 706 O O . VAL A 1 90 ? 6.143 -14.923 7.280 1.00 65.75 90 VAL A O 1
ATOM 709 N N . ALA A 1 91 ? 5.107 -16.352 8.668 1.00 65.00 91 ALA A N 1
ATOM 710 C CA . ALA A 1 91 ? 4.291 -16.966 7.634 1.00 65.00 91 ALA A CA 1
ATOM 711 C C . ALA A 1 91 ? 3.093 -16.049 7.366 1.00 65.00 91 ALA A C 1
ATOM 713 O O . ALA A 1 91 ? 2.152 -16.006 8.154 1.00 65.00 91 ALA A O 1
ATOM 714 N N . LEU A 1 92 ? 3.171 -15.285 6.280 1.00 71.31 92 LEU A N 1
ATOM 715 C CA . LEU A 1 92 ? 2.057 -14.480 5.797 1.00 71.31 92 LEU A CA 1
ATOM 716 C C . LEU A 1 92 ? 1.095 -15.371 5.005 1.00 71.31 92 LEU A C 1
ATOM 718 O O . LEU A 1 92 ? 1.522 -16.231 4.229 1.00 71.31 92 LEU A O 1
ATOM 722 N N . ASP A 1 93 ? -0.203 -15.165 5.205 1.00 70.81 93 ASP A N 1
ATOM 723 C CA . ASP A 1 93 ? -1.242 -15.810 4.406 1.00 70.81 93 ASP A CA 1
ATOM 724 C C . ASP A 1 93 ? -1.191 -15.341 2.943 1.00 70.81 93 ASP A C 1
ATOM 726 O O . ASP A 1 93 ? -0.696 -14.260 2.636 1.00 70.81 93 ASP A O 1
ATOM 730 N N . ALA A 1 94 ? -1.757 -16.129 2.023 1.00 71.81 94 ALA A N 1
ATOM 731 C CA . ALA A 1 94 ? -1.750 -15.829 0.583 1.00 71.81 94 ALA A CA 1
ATOM 732 C C . ALA A 1 94 ? -2.479 -14.523 0.192 1.00 71.81 94 ALA A C 1
ATOM 734 O O . ALA A 1 94 ? -2.347 -14.070 -0.944 1.00 71.81 94 ALA A O 1
ATOM 735 N N . ASP A 1 95 ? -3.264 -13.957 1.109 1.00 75.75 95 ASP A N 1
ATOM 736 C CA . ASP A 1 95 ? -3.979 -12.688 0.941 1.00 75.75 95 ASP A CA 1
ATOM 737 C C . ASP A 1 95 ? -3.081 -11.466 1.226 1.00 75.75 95 ASP A C 1
ATOM 739 O O . ASP A 1 95 ? -3.323 -10.370 0.723 1.00 75.75 95 ASP A O 1
ATOM 743 N N . LEU A 1 96 ? -2.006 -11.659 1.999 1.00 77.81 96 LEU A N 1
ATOM 744 C CA . LEU A 1 96 ? -1.046 -10.617 2.343 1.00 77.81 96 LEU A CA 1
ATOM 745 C C . LEU A 1 96 ? 0.053 -10.498 1.270 1.00 77.81 96 LEU A C 1
ATOM 747 O O . LEU A 1 96 ? 0.448 -11.498 0.662 1.00 77.81 96 LEU A O 1
ATOM 751 N N . PRO A 1 97 ? 0.594 -9.284 1.040 1.00 81.19 97 PRO A N 1
ATOM 752 C CA . PRO A 1 97 ? 1.770 -9.104 0.200 1.00 81.19 97 PRO A CA 1
ATOM 753 C C . PRO A 1 97 ? 2.932 -9.989 0.674 1.00 81.19 97 PRO A C 1
ATOM 755 O O . PRO A 1 97 ? 3.083 -10.209 1.877 1.00 81.19 97 PRO A O 1
ATOM 758 N N . PRO A 1 98 ? 3.781 -10.483 -0.241 1.00 83.62 98 PRO A N 1
ATOM 759 C CA . PRO A 1 98 ? 4.879 -11.365 0.121 1.00 83.62 98 PRO A CA 1
ATOM 760 C C . PRO A 1 98 ? 5.871 -10.678 1.065 1.00 83.62 98 PRO A C 1
ATOM 762 O O . PRO A 1 98 ? 6.119 -9.471 0.968 1.00 83.62 98 PRO A O 1
ATOM 765 N N . LEU A 1 99 ? 6.489 -11.483 1.932 1.00 84.12 99 LEU A N 1
ATOM 766 C CA . LEU A 1 99 ? 7.597 -11.031 2.759 1.00 84.12 99 LEU A CA 1
ATOM 767 C C . LEU A 1 99 ? 8.814 -10.777 1.868 1.00 84.12 99 LEU A C 1
ATOM 769 O O . LEU A 1 99 ? 9.238 -11.642 1.094 1.00 84.12 99 L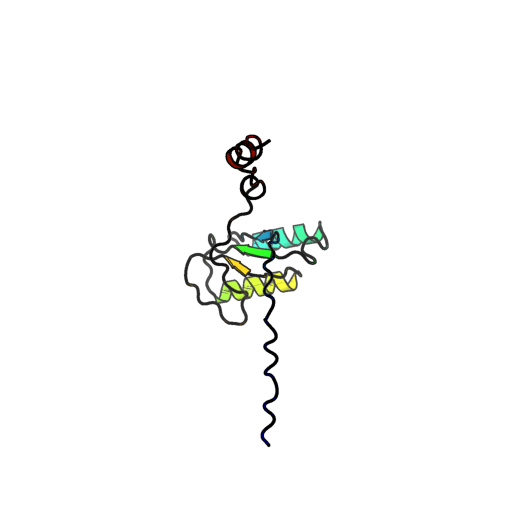EU A O 1
ATOM 773 N N . LEU A 1 100 ? 9.376 -9.586 1.983 1.00 78.69 100 LEU A N 1
ATOM 774 C CA . LEU A 1 100 ? 10.555 -9.190 1.255 1.00 78.69 100 LEU A CA 1
ATOM 775 C C . LEU A 1 100 ? 11.788 -9.600 2.063 1.00 78.69 100 LEU A C 1
ATOM 777 O O . LEU A 1 100 ? 12.048 -9.090 3.147 1.00 78.69 100 LEU A O 1
ATOM 781 N N . VAL A 1 101 ? 12.541 -10.563 1.530 1.00 68.44 101 VAL A N 1
ATOM 782 C CA . VAL A 1 101 ? 13.756 -11.088 2.161 1.00 68.44 101 VAL A CA 1
ATOM 783 C C . VAL A 1 101 ? 14.969 -10.593 1.382 1.00 68.44 101 VAL A C 1
ATOM 785 O O . VAL A 1 101 ? 15.139 -10.927 0.210 1.00 68.44 101 VAL A O 1
ATOM 788 N N . GLY A 1 102 ? 15.827 -9.811 2.040 1.00 61.22 102 GLY A N 1
ATOM 789 C CA . GLY A 1 102 ? 17.098 -9.360 1.471 1.00 61.22 102 GLY A CA 1
ATOM 790 C C . GLY A 1 102 ? 17.001 -8.165 0.518 1.00 61.22 102 GLY A C 1
ATOM 791 O O . GLY A 1 102 ? 17.849 -8.047 -0.371 1.00 61.22 102 GLY A O 1
ATOM 792 N N . ALA A 1 103 ? 16.016 -7.270 0.684 1.00 60.19 103 ALA A N 1
ATOM 793 C CA . ALA A 1 103 ? 16.158 -5.934 0.103 1.00 60.19 103 ALA A CA 1
ATOM 794 C C . ALA A 1 103 ? 17.417 -5.283 0.656 1.00 60.19 103 ALA A C 1
ATOM 796 O O . ALA A 1 103 ? 17.737 -5.376 1.840 1.00 60.19 103 ALA A O 1
ATOM 797 N N . LYS A 1 104 ? 18.121 -4.596 -0.234 1.00 58.66 104 LYS A N 1
ATOM 798 C CA . LYS A 1 104 ? 19.177 -3.679 0.150 1.00 58.66 104 LYS A CA 1
ATOM 799 C C . LYS A 1 104 ? 18.593 -2.281 0.060 1.00 58.66 104 LYS A C 1
ATOM 801 O O . LYS A 1 104 ? 18.091 -1.912 -1.004 1.00 58.66 104 LYS A O 1
ATOM 806 N N . GLU A 1 105 ? 18.662 -1.527 1.152 1.00 60.09 105 GLU A N 1
ATOM 807 C CA . GLU A 1 105 ? 18.309 -0.111 1.139 1.00 60.09 105 GLU A CA 1
ATOM 808 C C . GLU A 1 105 ? 19.063 0.580 -0.002 1.00 60.09 105 GLU A C 1
ATOM 810 O O . GLU A 1 105 ? 20.276 0.402 -0.170 1.00 60.09 105 GLU A O 1
ATOM 815 N N . ALA A 1 106 ? 18.340 1.350 -0.814 1.00 54.00 106 ALA A N 1
ATOM 816 C CA . ALA A 1 106 ? 18.922 2.126 -1.899 1.00 54.00 106 ALA A CA 1
ATOM 817 C C . ALA A 1 106 ? 19.631 3.361 -1.322 1.00 54.00 106 ALA A C 1
ATOM 819 O O . ALA A 1 106 ? 19.199 4.497 -1.512 1.00 54.00 106 ALA A O 1
ATOM 820 N N . THR A 1 107 ? 20.712 3.145 -0.572 1.00 55.06 107 THR A N 1
ATOM 821 C CA . THR A 1 107 ? 21.585 4.229 -0.128 1.00 55.06 107 THR A CA 1
ATOM 822 C C . THR A 1 107 ? 22.223 4.883 -1.352 1.00 55.06 107 THR A C 1
ATOM 824 O O . THR A 1 107 ? 22.476 4.225 -2.365 1.00 55.06 107 THR A O 1
ATOM 827 N N . ALA A 1 108 ? 22.482 6.192 -1.279 1.00 54.38 108 ALA A N 1
ATOM 828 C CA . ALA A 1 108 ? 23.078 6.935 -2.392 1.00 54.38 108 ALA A CA 1
ATOM 829 C C . ALA A 1 108 ? 24.367 6.261 -2.907 1.00 54.38 108 ALA A C 1
ATOM 831 O O . ALA A 1 108 ? 24.578 6.193 -4.111 1.00 54.38 108 ALA A O 1
ATOM 832 N N . ASP A 1 109 ? 25.163 5.672 -2.012 1.00 53.06 109 ASP A N 1
ATOM 833 C CA . ASP A 1 109 ? 26.380 4.916 -2.330 1.00 53.06 109 ASP A CA 1
ATOM 834 C C . ASP A 1 109 ? 26.115 3.647 -3.173 1.00 53.06 109 ASP A C 1
ATOM 836 O O . ASP A 1 109 ? 26.850 3.351 -4.109 1.00 53.06 109 ASP A O 1
ATOM 840 N N . ALA A 1 110 ? 25.004 2.938 -2.935 1.00 54.03 110 ALA A N 1
ATOM 841 C CA . ALA A 1 110 ? 24.628 1.741 -3.693 1.00 54.03 110 ALA A CA 1
ATOM 842 C C . ALA A 1 110 ? 24.075 2.045 -5.101 1.00 54.03 110 ALA A C 1
ATOM 844 O O . ALA A 1 110 ? 24.098 1.175 -5.974 1.00 54.03 110 ALA A O 1
ATOM 845 N N . LEU A 1 111 ? 23.575 3.264 -5.329 1.00 52.22 111 LEU A N 1
ATOM 846 C CA . LEU A 1 111 ? 23.094 3.728 -6.637 1.00 52.22 111 LEU A CA 1
ATOM 847 C C . LEU A 1 111 ? 24.234 4.227 -7.538 1.00 52.22 111 LEU A C 1
ATOM 849 O O . LEU A 1 111 ? 24.092 4.214 -8.763 1.00 52.22 111 LEU A O 1
ATOM 853 N N . TYR A 1 112 ? 25.371 4.609 -6.950 1.00 49.62 112 TYR A N 1
ATOM 854 C CA . TYR A 1 112 ? 26.603 4.927 -7.664 1.00 49.62 112 TYR A CA 1
ATOM 855 C C . TYR A 1 112 ? 27.601 3.777 -7.509 1.00 49.62 112 TYR A C 1
ATOM 857 O O . TYR A 1 112 ? 28.570 3.878 -6.762 1.00 49.62 112 TYR A O 1
ATOM 865 N N . VAL A 1 113 ? 27.426 2.697 -8.280 1.00 50.38 113 VAL A N 1
ATOM 866 C CA . VAL A 1 113 ? 28.579 1.844 -8.604 1.00 50.38 113 VAL A CA 1
ATOM 867 C C . VAL A 1 113 ? 29.541 2.728 -9.392 1.00 50.38 113 VAL A C 1
ATOM 869 O O . VAL A 1 113 ? 29.379 2.919 -10.598 1.00 50.38 113 VAL A O 1
ATOM 872 N N . GLN A 1 114 ? 30.512 3.331 -8.705 1.00 52.22 114 GLN A N 1
ATOM 873 C CA . GLN A 1 114 ? 31.663 3.878 -9.400 1.00 52.22 114 GLN A CA 1
ATOM 874 C C . GLN A 1 114 ? 32.326 2.702 -10.119 1.00 52.22 114 GLN A C 1
ATOM 876 O O . GLN A 1 114 ? 32.569 1.672 -9.483 1.00 52.22 114 GLN A O 1
ATOM 881 N N . PRO A 1 115 ? 32.568 2.795 -11.438 1.00 47.00 115 PRO A N 1
ATOM 882 C CA . PRO A 1 115 ? 33.314 1.757 -12.119 1.00 47.00 115 PRO A CA 1
ATOM 883 C C . PRO A 1 115 ? 34.671 1.638 -11.429 1.00 47.00 115 PRO A C 1
ATOM 885 O O . PRO A 1 115 ? 35.361 2.638 -11.229 1.00 47.00 115 PRO A O 1
ATOM 888 N N . ASP A 1 116 ? 35.009 0.415 -11.030 1.00 53.16 116 ASP A N 1
ATOM 889 C CA . ASP A 1 116 ? 36.261 0.104 -10.359 1.00 53.16 116 ASP A CA 1
ATOM 890 C C . ASP A 1 116 ? 37.424 0.673 -11.199 1.00 53.16 116 ASP A C 1
ATOM 892 O O . ASP A 1 116 ? 37.567 0.302 -12.373 1.00 53.16 116 ASP A O 1
ATOM 896 N N . PRO A 1 117 ? 38.242 1.603 -10.668 1.00 57.25 117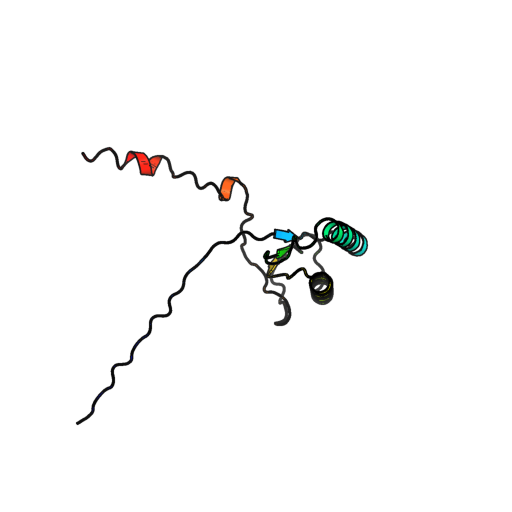 PRO A N 1
ATOM 897 C CA . PRO A 1 117 ? 39.275 2.286 -11.448 1.00 57.25 117 PRO A CA 1
ATOM 898 C C . PRO A 1 117 ? 40.333 1.317 -11.997 1.00 57.25 117 PRO A C 1
ATOM 900 O O . PRO A 1 117 ? 41.084 1.674 -12.906 1.00 57.25 117 PRO A O 1
ATOM 903 N N . LYS A 1 118 ? 40.370 0.074 -11.498 1.00 53.91 118 LYS A N 1
ATOM 904 C CA . LYS A 1 118 ? 41.262 -0.977 -11.980 1.00 53.91 118 LYS A CA 1
ATOM 905 C C . LYS A 1 118 ? 40.862 -1.532 -13.354 1.00 53.91 118 LYS A C 1
ATOM 907 O O . LYS A 1 118 ? 41.747 -1.839 -14.145 1.00 53.91 118 LYS A O 1
ATOM 912 N N . ALA A 1 119 ? 39.570 -1.563 -13.696 1.00 53.88 119 ALA A N 1
ATOM 913 C CA . ALA A 1 119 ? 39.105 -2.057 -15.000 1.00 53.88 119 ALA A CA 1
ATOM 914 C C . ALA A 1 119 ? 39.386 -1.075 -16.158 1.00 53.88 119 ALA A C 1
ATOM 916 O O . ALA A 1 119 ? 39.502 -1.481 -17.312 1.00 53.88 119 ALA A O 1
ATOM 917 N N . ALA A 1 120 ? 39.537 0.222 -15.865 1.00 52.75 120 ALA A N 1
ATOM 918 C CA . ALA A 1 120 ? 39.861 1.239 -16.870 1.00 52.75 120 ALA A CA 1
ATOM 919 C C . ALA A 1 120 ? 41.364 1.306 -17.212 1.00 52.75 120 ALA A C 1
ATOM 921 O O . ALA A 1 120 ? 41.733 1.861 -18.248 1.00 52.75 120 ALA A O 1
ATOM 922 N N . ALA A 1 121 ? 42.232 0.755 -16.356 1.00 54.22 121 ALA A N 1
ATOM 923 C CA . ALA A 1 121 ? 43.680 0.749 -16.563 1.00 54.22 121 ALA A CA 1
ATOM 924 C C . ALA A 1 121 ? 44.145 -0.395 -17.483 1.00 54.22 121 ALA A C 1
ATOM 926 O O . ALA A 1 121 ? 45.133 -0.245 -18.198 1.00 54.22 121 ALA A O 1
ATOM 927 N N . GLU A 1 122 ? 43.419 -1.514 -17.517 1.00 50.28 122 GLU A N 1
ATOM 928 C CA . GLU A 1 122 ? 43.795 -2.695 -18.309 1.00 50.28 122 GLU A CA 1
ATOM 929 C C . GLU A 1 122 ? 43.404 -2.565 -19.795 1.00 50.28 122 GLU A C 1
ATOM 931 O O . GLU A 1 122 ? 44.007 -3.210 -20.644 1.00 50.28 122 GLU A O 1
ATOM 936 N N . ALA A 1 123 ? 42.484 -1.657 -20.143 1.00 53.72 123 ALA A N 1
ATOM 937 C CA . ALA A 1 123 ? 42.078 -1.392 -21.530 1.00 53.72 123 ALA A CA 1
ATOM 938 C C . ALA A 1 123 ? 42.986 -0.397 -22.288 1.00 53.72 123 ALA A C 1
ATOM 940 O O . ALA A 1 123 ? 42.716 -0.090 -23.445 1.00 53.72 123 ALA A O 1
ATOM 941 N N . LYS A 1 124 ? 44.033 0.147 -21.648 1.00 52.97 124 LYS A N 1
ATOM 942 C CA . LYS A 1 124 ? 44.935 1.155 -22.245 1.00 52.97 124 LYS A CA 1
ATOM 943 C C . LYS A 1 124 ? 46.354 0.660 -22.550 1.00 52.97 124 LYS A C 1
ATOM 945 O O . LYS A 1 124 ? 47.166 1.462 -22.997 1.00 52.97 124 LYS A O 1
ATOM 950 N N . THR A 1 125 ? 46.656 -0.617 -22.319 1.00 46.59 125 THR A N 1
ATOM 951 C CA . THR A 1 125 ? 48.022 -1.161 -22.488 1.00 46.59 125 THR A CA 1
ATOM 952 C C . THR A 1 125 ? 48.167 -2.068 -23.716 1.00 46.59 125 THR A C 1
ATOM 954 O O . THR A 1 125 ? 49.252 -2.577 -23.970 1.00 46.59 125 THR A O 1
ATOM 957 N N . GLU A 1 126 ? 47.116 -2.242 -24.517 1.00 47.66 126 GLU A N 1
ATOM 958 C CA . GLU A 1 126 ? 47.182 -3.000 -25.773 1.00 47.66 126 GLU A CA 1
ATOM 959 C C . GLU A 1 126 ? 46.788 -2.100 -26.957 1.00 47.66 126 GLU A C 1
ATOM 961 O O . GLU A 1 126 ? 45.723 -2.248 -27.545 1.00 47.66 126 GLU A O 1
ATOM 966 N N . GLU A 1 127 ? 47.640 -1.112 -27.256 1.00 38.91 127 GLU A N 1
ATOM 967 C CA . GLU A 1 127 ? 47.801 -0.508 -28.592 1.00 38.91 127 GLU A CA 1
ATOM 968 C C . GLU A 1 127 ? 49.291 -0.249 -28.857 1.00 38.91 127 GLU A C 1
ATOM 970 O O . GLU A 1 127 ? 49.969 0.284 -27.944 1.00 38.91 127 GLU A O 1
#

Radius of gyration: 22.66 Å; chains: 1; bounding box: 56×62×60 Å

Foldseek 3Di:
DDDDDDPPPPDDDDDDDDDDAAEDEQDPPNVVSLVVVLVVCVVPPCPQPVGEYEYECAVVPDDLVVQVVVQVSCVVSVHHHQEYEYPDDPDHDPVDHHHDDDDDPPDVVVVDPPPDVVVVVVVPPPD

pLDDT: mean 75.91, std 14.97, range [38.91, 92.25]